Protein AF-A0A2N2SMP5-F1 (afdb_monomer_lite)

Radius of gyration: 13.61 Å; chains: 1; bounding box: 29×14×32 Å

Foldseek 3Di:
DDDDLVRVCVVVVHDSVVSVVVVLVVVVVVCVVCVVVDPDPPPPPD

Sequence (46 aa):
EGLSYEEIANIMDCPIGTVRSRIFRARESIAERLRPLLDTAHDKRW

pLDDT: mean 88.24, std 13.25, range [59.22, 98.31]

Structure (mmCIF, N/CA/C/O backbone):
data_AF-A0A2N2SMP5-F1
#
_entry.id   AF-A0A2N2SMP5-F1
#
loop_
_atom_site.group_PDB
_atom_site.id
_atom_site.type_symbol
_atom_site.label_atom_id
_atom_site.label_alt_id
_atom_site.label_comp_id
_atom_site.label_asym_id
_atom_site.label_entity_id
_atom_site.label_seq_id
_atom_site.pdbx_PDB_ins_code
_atom_site.Cartn_x
_atom_site.Cartn_y
_atom_site.Cartn_z
_atom_site.occupancy
_atom_site.B_iso_or_equiv
_atom_site.auth_seq_id
_atom_site.auth_comp_id
_atom_site.auth_asym_id
_atom_site.auth_atom_id
_atom_site.pdbx_PDB_model_num
ATOM 1 N N . GLU A 1 1 ? -13.416 5.505 -10.576 1.00 65.25 1 GLU A N 1
ATOM 2 C CA . GLU A 1 1 ? -14.126 5.447 -9.283 1.00 65.25 1 GLU A CA 1
ATOM 3 C C . GLU A 1 1 ? -13.594 4.253 -8.511 1.00 65.25 1 GLU A C 1
ATOM 5 O O . GLU A 1 1 ? -13.374 3.212 -9.118 1.00 65.25 1 GLU A O 1
ATOM 1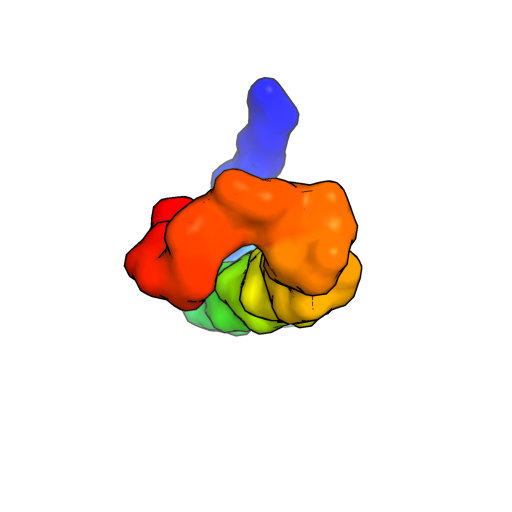0 N N . GLY A 1 2 ? -13.268 4.415 -7.235 1.00 87.81 2 GLY A N 1
ATOM 11 C CA . GLY A 1 2 ? -12.715 3.352 -6.400 1.00 87.81 2 GLY A CA 1
ATOM 12 C C . GLY A 1 2 ? -12.996 3.658 -4.937 1.00 87.81 2 GLY A C 1
ATOM 13 O O . GLY A 1 2 ? -13.242 4.814 -4.598 1.00 87.81 2 GLY A O 1
ATOM 14 N N . LEU A 1 3 ? -12.973 2.627 -4.098 1.00 93.94 3 LEU A N 1
ATOM 15 C CA . LEU A 1 3 ? -13.160 2.783 -2.659 1.00 93.94 3 LEU A CA 1
ATOM 16 C C . LEU A 1 3 ? -12.040 3.647 -2.065 1.00 93.94 3 LEU A C 1
ATOM 18 O O . L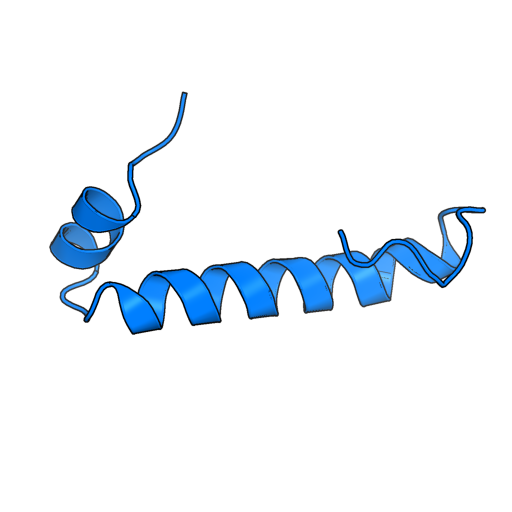EU A 1 3 ? -10.868 3.525 -2.438 1.00 93.94 3 LEU A O 1
ATOM 22 N N . SER A 1 4 ? -12.399 4.495 -1.109 1.00 96.38 4 SER A N 1
ATOM 23 C CA . SER A 1 4 ? -11.444 5.188 -0.253 1.00 96.38 4 SER A CA 1
ATOM 24 C C . SER A 1 4 ? -10.661 4.188 0.606 1.00 96.38 4 SER A C 1
ATOM 26 O O . SER A 1 4 ? -11.083 3.057 0.856 1.00 96.38 4 SER A O 1
ATOM 28 N N . TYR A 1 5 ? -9.494 4.599 1.107 1.00 96.25 5 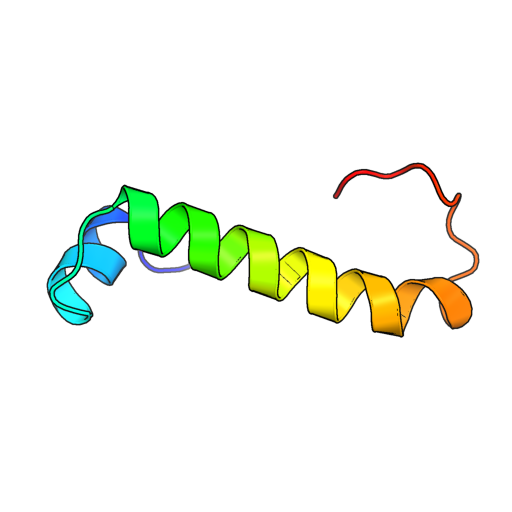TYR A N 1
ATOM 29 C CA . TYR A 1 5 ? -8.704 3.739 1.994 1.00 96.25 5 TYR A CA 1
ATOM 30 C C . TYR A 1 5 ? -9.417 3.422 3.312 1.00 96.25 5 TYR A C 1
ATOM 32 O O . TYR A 1 5 ? -9.164 2.363 3.880 1.00 96.25 5 TYR A O 1
ATOM 40 N N . GLU A 1 6 ? -10.296 4.309 3.783 1.00 97.12 6 GLU A N 1
ATOM 41 C CA . GLU A 1 6 ? -11.121 4.089 4.976 1.00 97.12 6 GLU A CA 1
ATOM 42 C C . GLU A 1 6 ? -12.200 3.035 4.721 1.00 97.12 6 GLU A C 1
ATOM 44 O O . GLU A 1 6 ? -12.347 2.113 5.518 1.00 97.12 6 GLU A O 1
ATOM 49 N N . GLU A 1 7 ? -12.885 3.087 3.576 1.00 97.94 7 GLU A N 1
ATOM 50 C CA . GLU A 1 7 ? -13.864 2.060 3.194 1.00 97.94 7 GLU A CA 1
ATOM 51 C C . GLU A 1 7 ? -13.210 0.682 3.057 1.00 97.94 7 GLU A C 1
ATOM 53 O O . GLU A 1 7 ? -13.729 -0.303 3.576 1.00 97.94 7 GLU A O 1
ATOM 58 N N . ILE A 1 8 ? -12.031 0.607 2.429 1.00 97.62 8 ILE A N 1
ATOM 59 C CA . ILE A 1 8 ? -11.279 -0.651 2.318 1.00 97.62 8 ILE A CA 1
ATOM 60 C C . ILE A 1 8 ? -10.858 -1.155 3.704 1.00 97.62 8 ILE A C 1
ATOM 62 O O . ILE A 1 8 ? -10.945 -2.352 3.967 1.00 97.62 8 ILE A O 1
ATOM 66 N N . ALA A 1 9 ? -10.401 -0.263 4.587 1.00 98.31 9 ALA A N 1
ATOM 67 C CA . ALA A 1 9 ? -9.998 -0.616 5.948 1.00 98.31 9 ALA A CA 1
ATOM 68 C C . ALA A 1 9 ? -11.166 -1.217 6.739 1.00 98.31 9 ALA A C 1
ATOM 70 O O . ALA A 1 9 ? -10.995 -2.262 7.364 1.00 98.31 9 ALA A O 1
ATOM 71 N N . ASN A 1 10 ? -12.350 -0.607 6.626 1.00 98.12 10 ASN A N 1
ATOM 72 C CA . ASN A 1 10 ? -13.578 -1.076 7.263 1.00 98.12 10 ASN A CA 1
ATOM 73 C C . ASN A 1 10 ? -14.045 -2.427 6.699 1.00 98.12 10 ASN A C 1
ATOM 75 O O . ASN A 1 10 ? -14.360 -3.329 7.466 1.00 98.12 10 ASN A O 1
ATOM 79 N N . ILE A 1 11 ? -14.054 -2.602 5.372 1.00 98.00 11 ILE A N 1
ATOM 80 C CA . ILE A 1 11 ? -14.458 -3.866 4.725 1.00 98.00 11 ILE A CA 1
ATOM 81 C C . ILE A 1 11 ? -13.516 -5.016 5.103 1.00 98.00 11 ILE A C 1
ATOM 83 O O . ILE A 1 11 ? -13.953 -6.147 5.298 1.00 98.00 11 ILE A O 1
ATOM 87 N N . MET A 1 12 ? -12.216 -4.731 5.181 1.00 97.38 12 MET A N 1
ATOM 88 C CA . MET A 1 12 ? -11.171 -5.726 5.433 1.00 97.38 12 MET A CA 1
ATOM 89 C C . MET A 1 12 ? -10.864 -5.931 6.922 1.00 97.38 12 MET A C 1
ATOM 91 O O . MET A 1 12 ? -9.919 -6.663 7.223 1.00 97.38 12 MET A O 1
ATOM 95 N N . ASP A 1 13 ? -11.594 -5.252 7.813 1.00 97.94 13 ASP A N 1
ATOM 96 C CA . ASP A 1 13 ? -11.390 -5.240 9.267 1.00 97.94 13 ASP A CA 1
ATOM 97 C C . ASP A 1 13 ? -9.907 -5.089 9.654 1.00 97.94 13 ASP A C 1
ATOM 99 O O . ASP A 1 13 ? -9.294 -5.923 10.324 1.00 97.94 13 ASP A O 1
ATOM 103 N N . CYS A 1 14 ? -9.260 -4.047 9.121 1.00 98.00 14 CYS A N 1
ATOM 104 C CA . CYS A 1 14 ? -7.841 -3.807 9.368 1.00 98.00 14 CYS A CA 1
ATOM 105 C C . CYS A 1 14 ? -7.500 -2.314 9.469 1.00 98.00 14 CYS A C 1
ATOM 107 O O . CYS A 1 14 ? -8.207 -1.477 8.912 1.00 98.00 14 CYS A O 1
ATOM 109 N N . PRO A 1 15 ? -6.383 -1.941 10.125 1.00 98.19 15 PRO A N 1
ATOM 110 C CA . PRO A 1 15 ? -5.973 -0.542 10.208 1.00 98.19 15 PRO A CA 1
ATOM 111 C C . PRO A 1 15 ? -5.734 0.087 8.827 1.00 98.19 15 PRO A C 1
ATOM 113 O O . PRO A 1 15 ? -5.140 -0.538 7.944 1.00 98.19 15 PRO A O 1
ATOM 116 N N . ILE A 1 16 ? -6.064 1.372 8.658 1.00 97.75 16 ILE A N 1
ATOM 117 C CA . ILE A 1 16 ? -5.839 2.104 7.395 1.00 97.75 16 ILE A CA 1
ATOM 118 C C . ILE A 1 16 ? -4.364 2.086 6.939 1.00 97.75 16 ILE A C 1
ATOM 120 O O . ILE A 1 16 ? -4.071 2.057 5.742 1.00 97.75 16 ILE A O 1
ATOM 124 N N . GLY A 1 17 ? -3.410 2.034 7.877 1.00 97.94 17 GLY A N 1
ATOM 125 C CA . GLY A 1 17 ? -1.982 1.864 7.571 1.00 97.94 17 GLY A CA 1
ATOM 126 C C . GLY A 1 17 ? -1.658 0.519 6.900 1.00 97.94 17 GLY A C 1
ATOM 127 O O . GLY A 1 17 ? -0.795 0.445 6.020 1.00 97.94 17 GLY A O 1
ATOM 128 N N . THR A 1 18 ? -2.399 -0.537 7.241 1.00 98.12 18 THR A N 1
ATOM 129 C CA . THR A 1 18 ? -2.292 -1.854 6.603 1.00 98.12 18 THR A CA 1
ATOM 130 C C . THR A 1 18 ? -2.798 -1.800 5.165 1.00 98.12 18 THR A C 1
ATOM 132 O O . THR A 1 18 ? -2.139 -2.330 4.273 1.00 98.12 18 THR A O 1
ATOM 135 N N . VAL A 1 19 ? -3.900 -1.093 4.902 1.00 98.25 19 VAL A N 1
ATOM 136 C CA . VAL A 1 19 ? -4.384 -0.864 3.529 1.00 98.25 19 VAL A CA 1
ATOM 137 C C . VAL A 1 19 ? -3.321 -0.151 2.691 1.00 98.25 19 VAL A C 1
ATOM 139 O O . VAL A 1 19 ? -2.944 -0.640 1.625 1.00 98.25 19 VAL A O 1
ATOM 142 N N . ARG A 1 20 ? -2.765 0.957 3.201 1.00 96.62 20 ARG A N 1
ATOM 143 C CA . ARG A 1 20 ? -1.724 1.733 2.501 1.00 96.62 20 ARG A CA 1
ATOM 144 C C . ARG A 1 20 ? -0.497 0.882 2.169 1.00 96.62 20 ARG A C 1
ATOM 146 O O . ARG A 1 20 ? -0.040 0.885 1.027 1.00 96.62 20 ARG A O 1
ATOM 153 N N . SER A 1 21 ? 0.015 0.132 3.145 1.00 98.06 21 SER A N 1
ATOM 154 C CA . SER A 1 21 ? 1.198 -0.716 2.949 1.00 98.06 21 SER A CA 1
ATOM 155 C C . SER A 1 21 ? 0.939 -1.891 2.001 1.00 98.06 21 SER A C 1
ATOM 157 O O . SER A 1 21 ? 1.799 -2.196 1.176 1.00 98.06 21 SER A O 1
ATOM 159 N N . ARG A 1 22 ? -0.246 -2.518 2.053 1.00 97.56 22 ARG A N 1
ATOM 160 C CA . ARG A 1 22 ? -0.645 -3.580 1.113 1.00 97.56 22 ARG A CA 1
ATOM 161 C C . ARG A 1 22 ? -0.715 -3.062 -0.322 1.00 97.56 22 ARG A C 1
ATOM 163 O O . ARG A 1 22 ? -0.124 -3.678 -1.204 1.00 97.56 22 ARG A O 1
ATOM 170 N N . ILE A 1 23 ? -1.368 -1.918 -0.549 1.00 96.19 23 ILE A N 1
ATOM 171 C CA . ILE A 1 23 ? -1.469 -1.300 -1.882 1.00 96.19 23 ILE A CA 1
ATOM 172 C C . ILE A 1 23 ? -0.081 -0.939 -2.416 1.00 96.19 23 ILE A C 1
ATOM 174 O O . ILE A 1 23 ? 0.229 -1.240 -3.567 1.00 96.19 23 ILE A O 1
ATOM 178 N N . PHE A 1 24 ? 0.767 -0.331 -1.583 1.00 94.81 24 PHE A N 1
ATOM 179 C CA . PHE A 1 24 ? 2.136 0.010 -1.966 1.00 94.81 24 PHE A CA 1
ATOM 180 C C . PHE A 1 24 ? 2.933 -1.228 -2.403 1.00 94.81 24 PHE A C 1
ATOM 182 O O . PHE A 1 24 ? 3.475 -1.252 -3.505 1.00 94.81 24 PHE A O 1
ATOM 189 N N . ARG A 1 25 ? 2.941 -2.289 -1.585 1.00 95.94 25 ARG A N 1
ATOM 190 C CA . ARG A 1 25 ? 3.653 -3.541 -1.900 1.00 95.94 25 ARG A CA 1
ATOM 191 C C . ARG A 1 25 ? 3.111 -4.218 -3.158 1.00 95.94 25 ARG A C 1
ATOM 193 O O . ARG A 1 25 ? 3.891 -4.726 -3.956 1.00 95.94 25 ARG A O 1
ATOM 200 N N . ALA A 1 26 ? 1.792 -4.209 -3.351 1.00 95.88 26 ALA A N 1
ATOM 201 C CA . ALA A 1 26 ? 1.175 -4.751 -4.556 1.00 95.88 26 ALA A CA 1
ATOM 202 C C . ALA A 1 26 ?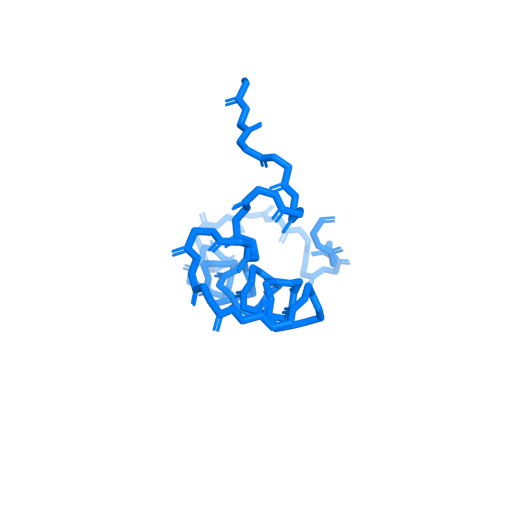 1.637 -3.992 -5.810 1.00 95.88 26 ALA A C 1
ATOM 204 O O . ALA A 1 26 ? 2.017 -4.617 -6.797 1.00 95.88 26 ALA A O 1
ATOM 205 N N . ARG A 1 27 ? 1.670 -2.652 -5.757 1.00 94.56 27 ARG A N 1
ATOM 206 C CA . ARG A 1 27 ? 2.171 -1.816 -6.858 1.00 94.56 27 ARG A CA 1
ATOM 207 C C . ARG A 1 27 ? 3.641 -2.079 -7.156 1.00 94.56 27 ARG A C 1
ATOM 209 O O . ARG A 1 27 ? 3.976 -2.250 -8.320 1.00 94.56 27 ARG A O 1
ATOM 216 N N . GLU A 1 28 ? 4.488 -2.157 -6.132 1.00 93.19 28 GLU A N 1
ATOM 217 C CA . GLU A 1 28 ? 5.911 -2.484 -6.301 1.00 93.19 28 GLU A CA 1
ATOM 218 C C . GLU A 1 28 ? 6.100 -3.856 -6.956 1.00 93.19 28 GLU A C 1
ATOM 220 O O . GLU A 1 28 ? 6.8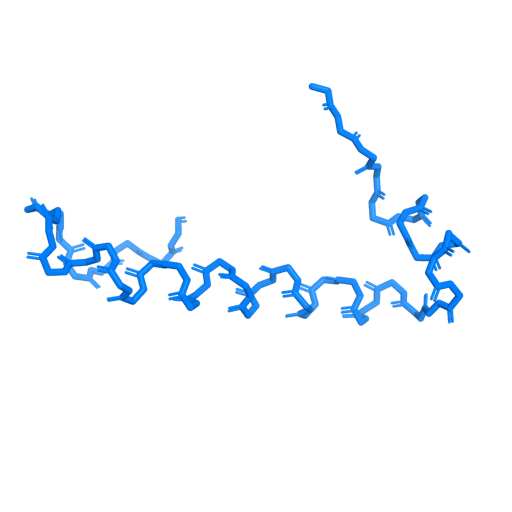43 -3.967 -7.925 1.00 93.19 28 GLU A O 1
ATOM 225 N N . SER A 1 29 ? 5.371 -4.881 -6.503 1.00 93.44 29 SER A N 1
ATOM 226 C CA . SER A 1 29 ? 5.465 -6.235 -7.069 1.00 93.44 29 SER A CA 1
ATOM 227 C C . SER A 1 29 ? 5.003 -6.305 -8.529 1.00 93.44 29 SER A C 1
ATOM 229 O O . SER A 1 29 ? 5.584 -7.028 -9.339 1.00 93.44 29 SER A O 1
ATOM 231 N N . ILE A 1 30 ? 3.969 -5.541 -8.891 1.00 92.62 30 ILE A N 1
ATOM 232 C CA . ILE A 1 30 ? 3.528 -5.423 -10.286 1.00 92.62 30 ILE A CA 1
ATOM 233 C C . ILE A 1 30 ? 4.581 -4.673 -11.106 1.00 92.62 30 ILE A C 1
ATOM 235 O O . ILE A 1 30 ? 4.970 -5.139 -12.175 1.00 92.62 30 ILE A O 1
ATOM 239 N N . ALA A 1 31 ? 5.070 -3.538 -10.603 1.00 89.19 31 ALA A N 1
ATOM 240 C CA . ALA A 1 31 ? 6.065 -2.722 -11.286 1.00 89.19 31 ALA A CA 1
ATOM 241 C C . ALA A 1 31 ? 7.363 -3.498 -11.539 1.00 89.19 31 ALA A C 1
ATOM 243 O O . ALA A 1 31 ? 7.901 -3.423 -12.635 1.00 89.19 31 ALA A O 1
ATOM 244 N N . GLU A 1 32 ? 7.835 -4.291 -10.577 1.00 89.06 32 GLU A N 1
ATOM 245 C CA . GLU A 1 32 ? 9.018 -5.145 -10.724 1.00 89.06 32 GLU A CA 1
ATOM 246 C C . GLU A 1 32 ? 8.909 -6.092 -11.926 1.00 89.06 32 GLU A C 1
ATOM 248 O O . GLU A 1 32 ? 9.859 -6.231 -12.693 1.00 89.06 32 GLU A O 1
ATOM 253 N N . ARG A 1 33 ? 7.729 -6.682 -12.143 1.00 90.31 33 ARG A N 1
ATOM 254 C CA . ARG A 1 33 ? 7.470 -7.581 -13.278 1.00 90.31 33 ARG A CA 1
ATOM 255 C C . ARG A 1 33 ? 7.309 -6.843 -14.601 1.00 90.31 33 ARG A C 1
ATOM 257 O O . ARG A 1 33 ? 7.620 -7.404 -15.647 1.00 90.31 33 ARG A O 1
ATOM 264 N N . LEU A 1 34 ? 6.806 -5.611 -14.564 1.00 89.75 34 LEU A N 1
ATOM 265 C CA . LEU A 1 34 ? 6.583 -4.803 -15.762 1.00 89.75 34 LEU A CA 1
ATOM 266 C C . LEU A 1 34 ? 7.837 -4.052 -16.223 1.00 89.75 34 LEU A C 1
ATOM 268 O O . LEU A 1 34 ? 8.005 -3.874 -17.422 1.00 89.75 34 LEU A O 1
ATOM 272 N N . ARG A 1 35 ? 8.734 -3.653 -15.312 1.00 86.31 35 ARG A N 1
ATOM 273 C CA . ARG A 1 35 ? 9.996 -2.950 -15.618 1.00 86.31 35 ARG A CA 1
ATOM 274 C C . ARG A 1 35 ? 10.819 -3.576 -16.754 1.00 86.31 35 ARG A C 1
ATOM 276 O O . ARG A 1 35 ? 11.231 -2.816 -17.614 1.00 86.31 35 ARG A O 1
ATOM 283 N N . PRO A 1 36 ? 11.056 -4.900 -16.829 1.00 86.69 36 PRO A N 1
ATOM 284 C CA . PRO A 1 36 ? 11.815 -5.471 -17.947 1.00 86.69 36 PRO A CA 1
ATOM 285 C C . PRO A 1 36 ? 11.062 -5.446 -19.288 1.00 86.69 36 PRO A C 1
ATOM 287 O O . PRO A 1 36 ? 11.677 -5.631 -20.332 1.00 86.69 36 PRO A O 1
ATOM 290 N N . LEU A 1 37 ? 9.739 -5.261 -19.270 1.00 87.56 37 LEU A N 1
ATOM 291 C CA . LEU A 1 37 ? 8.884 -5.231 -20.462 1.00 87.56 37 LEU A CA 1
ATOM 292 C C . LEU A 1 37 ? 8.599 -3.804 -20.946 1.00 87.56 37 LEU A C 1
ATOM 294 O O . LEU A 1 37 ? 8.165 -3.609 -22.079 1.00 87.56 37 LEU A O 1
ATOM 298 N N . LEU A 1 38 ? 8.798 -2.817 -20.074 1.00 82.06 38 LEU A N 1
ATOM 299 C CA . LEU A 1 38 ? 8.572 -1.409 -20.345 1.00 82.06 38 LEU A CA 1
ATOM 300 C C . LEU A 1 38 ? 9.928 -0.721 -20.481 1.00 82.06 38 LEU A C 1
ATOM 302 O O . LEU A 1 38 ? 10.712 -0.715 -19.539 1.00 82.06 38 LEU A O 1
ATOM 306 N N . ASP A 1 39 ? 10.179 -0.077 -21.619 1.00 69.12 39 ASP A N 1
ATOM 307 C CA . ASP A 1 39 ? 11.379 0.742 -21.861 1.00 69.12 39 ASP A CA 1
ATOM 308 C C . ASP A 1 39 ? 11.286 2.092 -21.116 1.00 69.12 39 ASP A C 1
ATOM 310 O O . ASP A 1 39 ? 11.367 3.187 -21.670 1.00 69.12 39 ASP A O 1
ATOM 314 N N . THR A 1 40 ? 10.961 2.017 -19.828 1.00 64.88 40 THR A N 1
ATOM 315 C CA . THR A 1 40 ? 10.731 3.154 -18.943 1.00 64.88 40 THR A CA 1
ATOM 316 C C . THR A 1 40 ? 11.894 3.273 -17.978 1.00 64.88 40 THR A C 1
ATOM 318 O O . THR A 1 40 ? 12.286 2.286 -17.357 1.00 64.88 40 THR A O 1
ATOM 321 N N . ALA A 1 41 ? 12.430 4.490 -17.839 1.00 61.91 41 ALA A N 1
ATOM 322 C CA . ALA A 1 41 ? 13.558 4.788 -16.964 1.00 61.91 41 ALA A CA 1
ATOM 323 C C . ALA A 1 41 ? 13.373 4.150 -15.576 1.00 61.91 41 ALA A C 1
ATOM 325 O O . ALA A 1 41 ? 12.336 4.335 -14.933 1.00 61.91 41 ALA A O 1
ATOM 326 N N . HIS A 1 42 ? 14.407 3.436 -15.123 1.00 62.09 42 HIS A N 1
ATOM 327 C CA . HIS A 1 42 ? 14.459 2.649 -13.882 1.00 62.09 42 HIS A CA 1
ATOM 328 C C . HIS A 1 42 ? 14.071 3.417 -12.599 1.00 62.09 42 HIS A C 1
ATOM 330 O O . HIS A 1 42 ? 13.895 2.798 -11.551 1.00 62.09 42 HIS A O 1
ATOM 336 N N . ASP A 1 43 ? 13.922 4.741 -12.682 1.00 61.62 43 ASP A N 1
ATOM 337 C CA . ASP A 1 43 ? 13.864 5.666 -11.552 1.00 61.62 43 ASP A CA 1
ATOM 338 C C . ASP A 1 43 ? 12.486 6.316 -11.321 1.00 61.62 43 ASP A C 1
A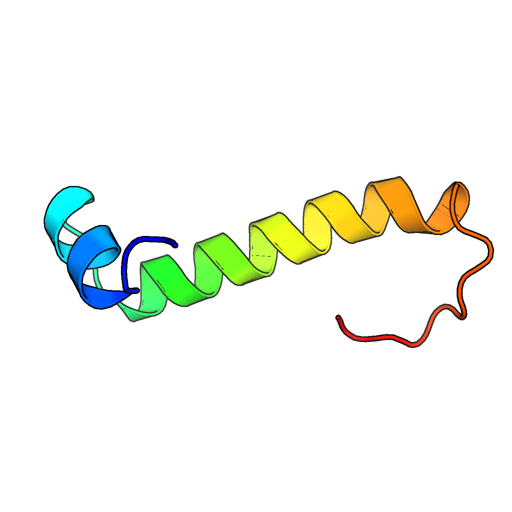TOM 340 O O . ASP A 1 43 ? 12.321 7.159 -10.438 1.00 61.62 43 ASP A O 1
ATOM 344 N N . LYS A 1 44 ? 11.444 5.923 -12.073 1.00 60.19 44 LYS A N 1
ATOM 345 C CA . LYS A 1 44 ? 10.074 6.299 -11.688 1.00 60.19 44 LYS A CA 1
ATOM 346 C C . LYS A 1 44 ? 9.628 5.460 -10.495 1.00 60.19 44 LYS A C 1
ATOM 348 O O . LYS A 1 44 ? 9.201 4.310 -10.621 1.00 60.19 44 LYS A O 1
ATOM 353 N N . ARG A 1 45 ? 9.715 6.068 -9.313 1.00 59.78 45 ARG A N 1
ATOM 354 C CA . ARG A 1 45 ? 9.115 5.567 -8.077 1.00 59.78 45 ARG A CA 1
ATOM 355 C C . ARG A 1 45 ? 7.614 5.874 -8.115 1.00 59.78 45 ARG A C 1
ATOM 357 O O . ARG A 1 45 ? 7.180 6.801 -7.449 1.00 59.78 45 ARG A O 1
ATOM 364 N N . TRP A 1 46 ? 6.910 5.081 -8.937 1.00 59.22 46 TRP A N 1
ATOM 365 C CA . TRP A 1 46 ? 5.479 5.136 -9.287 1.00 59.22 46 TRP A CA 1
ATOM 366 C C . TRP A 1 46 ? 4.986 6.475 -9.862 1.00 59.22 46 TRP A C 1
ATOM 368 O O . TRP A 1 46 ? 4.902 7.484 -9.138 1.00 59.22 46 TRP A O 1
#

Secondary structure (DSSP, 8-state):
----HHHHHHHTTS-HHHHHHHHHHHHHHHHHHHTTTS---TT---